Protein AF-A0A0C3GFC3-F1 (afdb_monomer)

Structure (mmCIF, N/CA/C/O backbone):
data_AF-A0A0C3GFC3-F1
#
_entry.id   AF-A0A0C3GFC3-F1
#
loop_
_atom_site.group_PDB
_atom_site.id
_atom_site.type_symbol
_atom_site.label_atom_id
_atom_site.label_alt_id
_atom_site.label_comp_id
_atom_site.label_asym_id
_atom_site.label_entity_id
_atom_site.label_seq_id
_atom_site.pdbx_PDB_ins_code
_atom_site.Cartn_x
_atom_site.Cartn_y
_atom_site.Cartn_z
_atom_site.occupancy
_atom_site.B_iso_or_equiv
_atom_site.auth_seq_id
_atom_site.auth_comp_id
_atom_site.auth_asym_id
_atom_site.auth_atom_id
_atom_site.pdbx_PDB_model_num
ATOM 1 N N . MET A 1 1 ? 10.041 -29.219 -52.590 1.00 48.38 1 MET A N 1
ATOM 2 C CA . MET A 1 1 ? 9.731 -29.576 -51.195 1.00 48.38 1 MET A CA 1
ATOM 3 C C . MET A 1 1 ? 10.928 -29.155 -50.352 1.00 48.38 1 MET A C 1
ATOM 5 O O . MET A 1 1 ? 11.891 -29.903 -50.301 1.00 48.38 1 MET A O 1
ATOM 9 N N . ASP A 1 2 ? 10.925 -27.938 -49.804 1.00 45.59 2 ASP A N 1
ATOM 10 C CA . ASP A 1 2 ? 11.972 -27.477 -48.879 1.00 45.59 2 ASP A CA 1
ATOM 11 C C . ASP A 1 2 ? 11.348 -27.366 -47.486 1.00 45.59 2 ASP A C 1
ATOM 13 O O . ASP A 1 2 ? 10.481 -26.528 -47.239 1.00 45.59 2 ASP A O 1
ATOM 17 N N . SER A 1 3 ? 11.707 -28.315 -46.624 1.00 58.50 3 SER A N 1
ATOM 18 C CA . SER A 1 3 ? 11.228 -28.428 -45.250 1.00 58.50 3 SER A CA 1
ATOM 19 C C . SER A 1 3 ? 12.207 -27.708 -44.330 1.00 58.50 3 SER A C 1
ATOM 21 O O . SER A 1 3 ? 13.070 -28.331 -43.715 1.00 58.50 3 SER A O 1
ATOM 23 N N . SER A 1 4 ? 12.078 -26.389 -44.233 1.00 58.53 4 SER A N 1
ATOM 24 C CA . SER A 1 4 ? 12.791 -25.596 -43.233 1.00 58.53 4 SER A CA 1
ATOM 25 C C . SER A 1 4 ? 12.087 -25.722 -41.874 1.00 58.53 4 SER A C 1
ATOM 27 O O . SER A 1 4 ? 11.036 -25.127 -41.638 1.00 58.53 4 SER A O 1
ATOM 29 N N . ALA A 1 5 ? 12.645 -26.544 -40.981 1.00 64.69 5 ALA A N 1
ATOM 30 C CA . ALA A 1 5 ? 12.177 -26.688 -39.604 1.00 64.69 5 ALA A CA 1
ATOM 31 C C . ALA A 1 5 ? 12.520 -25.431 -38.771 1.00 64.69 5 ALA A C 1
ATOM 33 O O . ALA A 1 5 ? 13.666 -24.977 -38.811 1.00 64.69 5 ALA A O 1
ATOM 34 N N . PRO A 1 6 ? 11.580 -24.864 -37.991 1.00 65.06 6 PRO A N 1
ATOM 35 C CA . PRO A 1 6 ? 11.876 -23.728 -37.127 1.00 65.06 6 PRO A CA 1
ATOM 36 C C . PRO A 1 6 ? 12.676 -24.178 -35.896 1.00 65.06 6 PRO A C 1
ATOM 38 O O . PRO A 1 6 ? 12.255 -25.049 -35.135 1.00 65.06 6 PRO A O 1
ATOM 41 N N . PHE A 1 7 ? 13.839 -23.560 -35.697 1.00 54.16 7 PHE A N 1
ATOM 42 C CA . PHE A 1 7 ? 14.660 -23.725 -34.499 1.00 54.16 7 PHE A CA 1
ATOM 43 C C . PHE A 1 7 ? 13.885 -23.265 -33.250 1.00 54.16 7 PHE A C 1
ATOM 45 O O . PHE A 1 7 ? 13.279 -22.190 -33.283 1.00 54.16 7 PHE A O 1
ATOM 52 N N . PRO A 1 8 ? 13.918 -24.012 -32.129 1.00 60.28 8 PRO A N 1
ATOM 53 C CA . PRO A 1 8 ? 13.339 -23.543 -30.880 1.00 60.28 8 PRO A CA 1
ATOM 54 C C . PRO A 1 8 ? 14.201 -22.400 -30.339 1.00 60.28 8 PRO A C 1
ATOM 56 O O . PRO A 1 8 ? 15.311 -22.607 -29.845 1.00 60.28 8 PRO A O 1
ATOM 59 N N . THR A 1 9 ? 13.700 -21.170 -30.435 1.00 59.88 9 THR A N 1
ATOM 60 C CA . THR A 1 9 ? 14.259 -20.035 -29.703 1.00 59.88 9 THR A CA 1
ATOM 61 C C . THR A 1 9 ? 14.046 -20.296 -28.218 1.00 59.88 9 THR A C 1
ATOM 63 O O . THR A 1 9 ? 12.952 -20.094 -27.691 1.00 59.88 9 THR A O 1
ATOM 66 N N . SER A 1 10 ? 15.088 -20.781 -27.544 1.00 58.75 10 SER A N 1
ATOM 67 C CA . SER A 1 10 ? 15.184 -20.780 -26.088 1.00 58.75 10 SER A CA 1
ATOM 68 C C . SER A 1 10 ? 15.207 -19.334 -25.600 1.00 58.75 10 SER A C 1
ATOM 70 O O . SER A 1 10 ? 16.267 -18.786 -25.298 1.00 58.75 10 SER A O 1
ATOM 72 N N . ASP A 1 11 ? 14.031 -18.712 -25.505 1.00 55.28 11 ASP A N 1
ATOM 73 C CA . ASP A 1 11 ? 13.816 -17.520 -24.690 1.00 55.28 11 ASP A CA 1
ATOM 74 C C . ASP A 1 11 ? 13.811 -17.969 -23.226 1.00 55.28 11 ASP A C 1
ATOM 76 O O . ASP A 1 11 ? 12.801 -18.042 -22.532 1.00 55.28 11 ASP A O 1
ATOM 80 N N . ASN A 1 12 ? 14.997 -18.371 -22.773 1.00 57.81 12 ASN A N 1
ATOM 81 C CA . ASN A 1 12 ? 15.291 -18.632 -21.380 1.00 57.81 12 ASN A CA 1
ATOM 82 C C . ASN A 1 12 ? 15.544 -17.281 -20.702 1.00 57.81 12 ASN A C 1
ATOM 84 O O . ASN A 1 12 ? 16.592 -17.044 -20.095 1.00 57.81 12 ASN A O 1
ATOM 88 N N . SER A 1 13 ? 14.588 -16.358 -20.827 1.00 60.62 13 SER A N 1
ATOM 89 C CA . SER A 1 13 ? 14.464 -15.282 -19.866 1.00 60.62 13 SER A CA 1
ATOM 90 C C . SER A 1 13 ? 14.052 -15.962 -18.573 1.00 60.62 13 SER A C 1
ATOM 92 O O . SER A 1 13 ? 12.879 -16.219 -18.333 1.00 60.62 13 SER A O 1
ATOM 94 N N . ALA A 1 14 ? 15.052 -16.341 -17.769 1.00 56.06 14 ALA A N 1
ATOM 95 C CA . ALA A 1 14 ? 14.851 -16.853 -16.429 1.00 56.06 14 ALA A CA 1
ATOM 96 C C . ALA A 1 14 ? 13.800 -15.954 -15.771 1.00 56.06 14 ALA A C 1
ATOM 98 O O . ALA A 1 14 ? 14.053 -14.773 -15.512 1.00 56.06 14 ALA A O 1
ATOM 99 N N . VAL A 1 15 ? 12.587 -16.486 -15.614 1.00 62.00 15 VAL A N 1
ATOM 100 C CA . VAL A 1 15 ? 11.425 -15.747 -15.126 1.00 62.00 15 VAL A CA 1
ATOM 101 C C . VAL A 1 15 ? 11.605 -15.639 -13.623 1.00 62.00 15 VAL A C 1
ATOM 103 O O . VAL A 1 15 ? 10.904 -16.259 -12.832 1.00 62.00 15 VAL A O 1
ATOM 106 N N . TRP A 1 16 ? 12.626 -14.897 -13.200 1.00 57.41 16 TRP A N 1
ATOM 107 C CA . TRP A 1 16 ? 12.743 -14.473 -11.822 1.00 57.41 16 TRP A CA 1
ATOM 108 C C . TRP A 1 16 ? 11.495 -13.634 -11.570 1.00 57.41 16 TRP A C 1
ATOM 110 O O . TRP A 1 16 ? 11.327 -12.613 -12.250 1.00 57.41 16 TRP A O 1
ATOM 120 N N . PRO A 1 17 ? 10.607 -14.049 -10.646 1.00 64.88 17 PRO A N 1
ATOM 121 C CA . PRO A 1 17 ? 9.363 -13.340 -10.403 1.00 64.88 17 PRO A CA 1
ATOM 122 C C . PRO A 1 17 ? 9.686 -11.869 -10.181 1.00 64.88 17 PRO A C 1
ATOM 124 O O . PRO A 1 17 ? 10.498 -11.536 -9.296 1.00 64.88 17 PRO A O 1
ATOM 127 N N . ARG A 1 18 ? 9.134 -11.006 -11.052 1.00 69.00 18 ARG A N 1
ATOM 128 C CA . ARG A 1 18 ? 9.440 -9.575 -11.030 1.00 69.00 18 ARG A CA 1
ATOM 129 C C . ARG A 1 18 ? 9.242 -9.098 -9.603 1.00 69.00 18 ARG A C 1
ATOM 131 O O . ARG A 1 18 ? 8.211 -9.338 -8.983 1.00 69.00 18 ARG A O 1
ATOM 138 N N . ARG A 1 19 ? 10.268 -8.456 -9.050 1.00 71.94 19 ARG A N 1
ATOM 139 C CA . ARG A 1 19 ? 10.162 -7.886 -7.712 1.00 71.94 19 ARG A CA 1
ATOM 140 C C . ARG A 1 19 ? 9.042 -6.851 -7.748 1.00 71.94 19 ARG A C 1
ATOM 142 O O . ARG A 1 19 ? 9.114 -5.923 -8.550 1.00 71.94 19 ARG A O 1
ATOM 149 N N . ALA A 1 20 ? 8.050 -6.997 -6.872 1.00 80.56 20 ALA A N 1
ATOM 150 C CA . ALA A 1 20 ? 7.010 -5.993 -6.736 1.00 80.56 20 ALA A CA 1
ATOM 151 C C . ALA A 1 20 ? 7.647 -4.621 -6.496 1.00 80.56 20 ALA A C 1
ATOM 153 O O . ALA A 1 20 ? 8.465 -4.461 -5.586 1.00 80.56 20 ALA A O 1
ATOM 154 N N . VAL A 1 21 ? 7.239 -3.625 -7.285 1.00 80.50 21 VAL A N 1
ATOM 155 C CA . VAL A 1 21 ? 7.617 -2.221 -7.052 1.00 80.50 21 VAL A CA 1
ATOM 156 C C . VAL A 1 21 ? 7.128 -1.780 -5.669 1.00 80.50 21 VAL A C 1
ATOM 158 O O . VAL A 1 21 ? 7.781 -0.997 -4.979 1.00 80.50 21 VAL A O 1
ATOM 161 N N . LYS A 1 22 ? 5.998 -2.349 -5.226 1.00 85.56 22 LYS A N 1
ATOM 162 C CA . LYS A 1 22 ? 5.346 -2.024 -3.963 1.00 85.56 22 LYS A CA 1
ATOM 163 C C . LYS A 1 22 ? 4.855 -3.284 -3.247 1.00 85.56 22 LYS A C 1
ATOM 165 O O . LYS A 1 22 ? 4.006 -4.022 -3.743 1.00 85.56 22 LYS A O 1
ATOM 170 N N . ALA A 1 23 ? 5.413 -3.535 -2.065 1.00 90.88 23 ALA A N 1
ATOM 171 C CA . ALA A 1 23 ? 4.969 -4.623 -1.199 1.00 90.88 23 ALA A CA 1
ATOM 172 C C . ALA A 1 23 ? 3.669 -4.249 -0.478 1.00 90.88 23 ALA A C 1
ATOM 174 O O . ALA A 1 23 ? 3.557 -3.110 -0.046 1.00 90.88 23 ALA A O 1
ATOM 175 N N . CYS A 1 24 ? 2.727 -5.175 -0.274 1.00 90.81 24 CYS A N 1
ATOM 176 C CA . CYS A 1 24 ? 1.499 -4.882 0.476 1.00 90.81 24 CYS A CA 1
ATOM 177 C C . CYS A 1 24 ? 1.784 -4.566 1.963 1.00 90.81 24 CYS A C 1
ATOM 179 O O . CYS A 1 24 ? 2.886 -4.795 2.477 1.00 90.81 24 CYS A O 1
ATOM 181 N N . ALA A 1 25 ? 0.796 -4.027 2.680 1.00 89.31 25 ALA A N 1
ATOM 182 C CA . ALA A 1 25 ? 0.914 -3.658 4.091 1.00 89.31 25 ALA A CA 1
ATOM 183 C C . ALA A 1 25 ? 1.272 -4.855 4.990 1.00 89.31 25 ALA A C 1
ATOM 185 O O . ALA A 1 25 ? 2.130 -4.713 5.862 1.00 89.31 25 ALA A O 1
ATOM 186 N N . SER A 1 26 ? 0.686 -6.035 4.747 1.00 90.00 26 SER A N 1
ATOM 187 C CA . SER A 1 26 ? 0.997 -7.256 5.507 1.00 90.00 26 SER A CA 1
ATOM 188 C C . SER A 1 26 ? 2.446 -7.695 5.292 1.00 90.00 26 SER A C 1
ATOM 190 O O . SER A 1 26 ? 3.213 -7.748 6.249 1.00 90.00 26 SER A O 1
ATOM 192 N N . CYS A 1 27 ? 2.876 -7.881 4.038 1.00 91.94 27 CYS A N 1
ATOM 193 C CA . CYS A 1 27 ? 4.250 -8.293 3.738 1.00 91.94 27 CYS A CA 1
ATOM 194 C C . CYS A 1 27 ? 5.297 -7.304 4.268 1.00 91.94 27 CYS A C 1
ATOM 196 O O . CYS A 1 27 ? 6.353 -7.719 4.740 1.00 91.94 27 CYS A O 1
ATOM 198 N N . ARG A 1 28 ? 5.007 -5.995 4.238 1.00 89.62 28 ARG A N 1
ATOM 199 C CA . ARG A 1 28 ? 5.883 -4.975 4.834 1.00 89.62 28 ARG A CA 1
ATOM 200 C C . ARG A 1 28 ? 6.018 -5.116 6.344 1.00 89.62 28 ARG A C 1
ATOM 202 O O . ARG A 1 28 ? 7.132 -4.989 6.850 1.00 89.62 28 ARG A O 1
ATOM 209 N N . ARG A 1 29 ? 4.909 -5.352 7.049 1.00 87.44 29 ARG A N 1
ATOM 210 C CA . ARG A 1 29 ? 4.908 -5.551 8.504 1.00 87.44 29 ARG A CA 1
ATOM 211 C C . ARG A 1 29 ? 5.697 -6.800 8.879 1.00 87.44 29 ARG A C 1
ATOM 213 O O . ARG A 1 29 ? 6.554 -6.738 9.753 1.00 87.44 29 ARG A O 1
ATOM 220 N N . ASP A 1 30 ? 5.448 -7.885 8.156 1.00 89.94 30 ASP A N 1
ATOM 221 C CA . ASP A 1 30 ? 6.085 -9.184 8.375 1.00 89.94 30 ASP A CA 1
ATOM 222 C C . ASP A 1 30 ? 7.531 -9.236 7.854 1.00 89.94 30 ASP A C 1
ATOM 224 O O . ASP A 1 30 ? 8.237 -10.214 8.075 1.00 89.94 30 ASP A O 1
ATOM 228 N N . LYS A 1 31 ? 7.981 -8.182 7.155 1.00 89.19 31 LYS A N 1
ATOM 229 C CA . 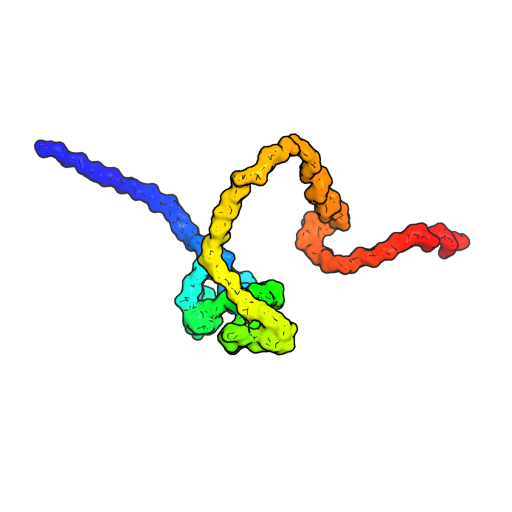LYS A 1 31 ? 9.299 -8.076 6.507 1.00 89.19 31 LYS A CA 1
ATOM 230 C C . LYS A 1 31 ? 9.596 -9.242 5.554 1.00 89.19 31 LYS A C 1
ATOM 232 O O . LYS A 1 31 ? 10.751 -9.629 5.385 1.00 89.19 31 LYS A O 1
ATOM 237 N N . ILE A 1 32 ? 8.561 -9.768 4.902 1.00 90.38 32 ILE A N 1
ATOM 238 C CA . ILE A 1 32 ? 8.666 -10.831 3.897 1.00 90.38 32 ILE A CA 1
ATOM 239 C C . ILE A 1 32 ? 8.604 -10.257 2.480 1.00 90.38 32 ILE A C 1
ATOM 241 O O . ILE A 1 32 ? 8.146 -9.132 2.250 1.00 90.38 32 ILE A O 1
ATOM 245 N N . ARG A 1 33 ? 9.053 -11.049 1.503 1.00 89.56 33 ARG A N 1
ATOM 246 C CA . ARG A 1 33 ? 8.945 -10.691 0.086 1.00 89.56 33 ARG A CA 1
ATOM 247 C C . ARG A 1 33 ? 7.471 -10.628 -0.332 1.00 89.56 33 ARG A C 1
ATOM 249 O O . ARG A 1 33 ? 6.667 -11.450 0.090 1.00 89.56 33 ARG A O 1
ATOM 256 N N . CYS A 1 34 ? 7.139 -9.639 -1.159 1.00 92.12 34 CYS A N 1
ATOM 257 C CA . CYS A 1 34 ? 5.828 -9.497 -1.782 1.00 92.12 34 CYS A CA 1
ATOM 258 C C . CYS A 1 34 ? 5.972 -9.657 -3.295 1.00 92.12 34 CYS A C 1
ATOM 260 O O . CYS A 1 34 ? 6.857 -9.034 -3.887 1.00 92.12 34 CYS A O 1
ATOM 262 N N . ASP A 1 35 ? 5.082 -10.440 -3.896 1.00 90.56 35 ASP A N 1
ATOM 263 C CA . ASP A 1 35 ? 5.095 -10.730 -5.337 1.00 90.56 35 ASP A CA 1
ATOM 264 C C . ASP A 1 35 ? 4.382 -9.655 -6.160 1.00 90.56 35 ASP A C 1
ATOM 266 O O . ASP A 1 35 ? 4.687 -9.457 -7.326 1.00 90.56 35 ASP A O 1
ATOM 270 N N . GLY A 1 36 ? 3.525 -8.858 -5.515 1.00 87.56 36 GLY A N 1
ATOM 271 C CA . GLY A 1 36 ? 2.871 -7.703 -6.136 1.00 87.56 36 GLY A CA 1
ATOM 272 C C . GLY A 1 36 ? 1.443 -7.988 -6.581 1.00 87.56 36 GLY A C 1
ATOM 273 O O . GLY A 1 36 ? 0.662 -7.045 -6.656 1.00 87.56 36 GLY A O 1
ATOM 274 N N . ASP A 1 37 ? 1.079 -9.262 -6.728 1.00 89.25 37 ASP A N 1
ATOM 275 C CA . ASP A 1 37 ? -0.298 -9.680 -6.984 1.00 89.25 37 ASP A CA 1
ATOM 276 C C . ASP A 1 37 ? -1.241 -9.279 -5.838 1.00 89.25 37 ASP A C 1
ATOM 278 O O . ASP A 1 37 ? -0.820 -8.968 -4.712 1.00 89.25 37 ASP A O 1
ATOM 282 N N . ARG A 1 38 ? -2.540 -9.237 -6.133 1.00 88.56 38 ARG A N 1
ATOM 283 C CA . ARG A 1 38 ? -3.601 -8.869 -5.188 1.00 88.56 38 ARG A CA 1
ATOM 284 C C . ARG A 1 38 ? -4.700 -9.938 -5.258 1.00 88.56 38 ARG A C 1
ATOM 286 O O . ARG A 1 38 ? -5.501 -9.890 -6.185 1.00 88.56 38 ARG A O 1
ATOM 293 N N . PRO A 1 39 ? -4.744 -10.897 -4.313 1.00 92.62 39 PRO A N 1
ATOM 294 C CA . PRO A 1 39 ? -3.844 -11.072 -3.167 1.00 92.62 39 PRO A CA 1
ATOM 295 C C . PRO A 1 39 ? -2.453 -11.599 -3.574 1.00 92.62 39 PRO A C 1
ATOM 297 O O . PRO A 1 39 ? -2.328 -12.416 -4.480 1.00 92.62 39 PRO A O 1
ATOM 300 N N . CYS A 1 40 ? -1.391 -11.154 -2.893 1.00 92.44 40 CYS A N 1
ATOM 301 C CA . CYS A 1 40 ? -0.040 -11.680 -3.129 1.00 92.44 40 CYS A CA 1
ATOM 302 C C . CYS A 1 40 ? 0.116 -13.076 -2.515 1.00 92.44 40 CYS A C 1
ATOM 304 O O . CYS A 1 40 ? -0.593 -13.406 -1.564 1.00 92.44 40 CYS A O 1
ATOM 306 N N . SER A 1 41 ? 1.092 -13.873 -2.971 1.00 92.31 41 SER A N 1
ATOM 307 C CA . SER A 1 41 ? 1.254 -15.261 -2.499 1.00 92.31 41 SER A CA 1
ATOM 308 C C . SER A 1 41 ? 1.397 -15.371 -0.973 1.00 92.31 41 SER A C 1
ATOM 310 O O . SER A 1 41 ? 0.832 -16.269 -0.347 1.00 92.31 41 SER A O 1
ATOM 312 N N . GLY A 1 42 ? 2.094 -14.413 -0.348 1.00 91.69 42 GLY A N 1
ATOM 313 C CA . GLY A 1 42 ? 2.228 -14.328 1.105 1.00 91.69 42 GLY A CA 1
ATOM 314 C C . GLY A 1 42 ? 0.905 -14.036 1.819 1.00 91.69 42 GLY A C 1
ATOM 315 O O . GLY A 1 42 ? 0.666 -14.569 2.900 1.00 91.69 42 GLY A O 1
ATOM 316 N N . CYS A 1 43 ? 0.030 -13.230 1.214 1.00 93.38 43 CYS A N 1
ATOM 317 C CA . CYS A 1 43 ? -1.308 -12.966 1.735 1.00 93.38 43 CYS A CA 1
ATOM 318 C C . CYS A 1 43 ? -2.244 -14.161 1.533 1.00 93.38 43 CYS A C 1
ATOM 320 O O . CYS A 1 43 ? -2.941 -14.527 2.476 1.00 93.38 43 CYS A O 1
ATOM 322 N N . THR A 1 44 ? -2.197 -14.817 0.372 1.00 94.38 44 THR A N 1
ATOM 323 C CA . THR A 1 44 ? -2.987 -16.023 0.082 1.00 94.38 44 THR A CA 1
ATOM 324 C C . THR A 1 44 ? -2.685 -17.140 1.079 1.00 94.38 44 THR A C 1
ATOM 326 O O . THR A 1 44 ? -3.603 -17.722 1.645 1.00 94.38 44 THR A O 1
ATOM 329 N N . LYS A 1 45 ? -1.403 -17.377 1.395 1.00 93.00 45 LYS A N 1
ATOM 330 C CA . LYS A 1 45 ? -0.988 -18.367 2.410 1.00 93.00 45 LYS A CA 1
ATOM 331 C C . LYS A 1 45 ? -1.502 -18.060 3.818 1.00 93.00 45 LYS A C 1
ATOM 333 O O . LYS A 1 45 ? -1.648 -18.970 4.623 1.00 93.00 45 LYS A O 1
ATOM 338 N N . LYS A 1 46 ? -1.756 -16.785 4.122 1.00 90.31 46 LYS A N 1
ATOM 339 C CA . LYS A 1 46 ? -2.316 -16.338 5.405 1.00 90.31 46 LYS A CA 1
ATOM 340 C C . LYS A 1 46 ? -3.847 -16.312 5.417 1.00 90.31 46 LYS A C 1
ATOM 342 O O . LYS A 1 46 ? -4.420 -15.993 6.451 1.00 90.31 46 LYS A O 1
ATOM 347 N N . GLY A 1 47 ? -4.497 -16.602 4.289 1.00 91.75 47 GLY A N 1
ATOM 348 C CA . GLY A 1 47 ? -5.948 -16.489 4.145 1.00 91.75 47 GLY A CA 1
ATOM 349 C C . GLY A 1 47 ? -6.453 -15.047 4.031 1.00 91.75 47 GLY A C 1
ATOM 350 O O . GLY A 1 47 ? -7.626 -14.797 4.282 1.00 91.75 47 GLY A O 1
ATOM 351 N N . PHE A 1 48 ? -5.595 -14.083 3.673 1.00 89.94 48 PHE A N 1
ATOM 352 C CA . PHE A 1 48 ? -6.042 -12.712 3.416 1.00 89.94 48 PHE A CA 1
ATOM 353 C C . PHE A 1 48 ? -6.705 -12.601 2.042 1.00 89.94 48 PHE A C 1
ATOM 355 O O . PHE A 1 48 ? -6.162 -13.071 1.039 1.00 89.94 48 PHE A O 1
ATOM 362 N N . THR A 1 49 ? -7.832 -11.895 1.987 1.00 91.00 49 THR A N 1
ATOM 363 C CA . THR A 1 49 ? -8.527 -11.581 0.732 1.00 91.00 49 THR A CA 1
ATOM 364 C C . THR A 1 49 ? -7.828 -10.455 -0.039 1.00 91.00 49 THR A C 1
ATOM 366 O O . THR A 1 49 ? -6.945 -9.762 0.485 1.00 91.00 49 THR A O 1
ATOM 369 N N . ALA A 1 50 ? -8.227 -10.244 -1.299 1.00 88.00 50 ALA A N 1
ATOM 370 C CA . ALA A 1 50 ? -7.733 -9.135 -2.121 1.00 88.00 50 ALA A CA 1
ATOM 371 C C . ALA A 1 50 ? -7.924 -7.770 -1.428 1.00 88.00 50 ALA A C 1
ATOM 373 O O . ALA A 1 50 ? -7.021 -6.936 -1.452 1.00 88.00 50 ALA A O 1
ATOM 374 N N . GLU A 1 51 ? -9.046 -7.591 -0.728 1.00 85.44 51 GLU A N 1
ATOM 375 C CA . GLU A 1 51 ? -9.396 -6.368 0.006 1.00 85.44 51 GLU A CA 1
ATOM 376 C C . GLU A 1 51 ? -8.489 -6.110 1.215 1.00 85.44 51 GLU A C 1
ATOM 378 O O . GLU A 1 51 ? -8.225 -4.970 1.588 1.00 85.44 51 GLU A O 1
ATOM 383 N N . GLN A 1 52 ? -7.956 -7.171 1.820 1.00 86.69 52 GLN A N 1
ATOM 384 C CA . GLN A 1 52 ? -7.038 -7.071 2.955 1.00 86.69 52 GLN A CA 1
ATOM 385 C C . GLN A 1 52 ? -5.573 -6.951 2.516 1.00 86.69 52 GLN A C 1
ATOM 387 O O . GLN A 1 52 ? -4.718 -6.523 3.305 1.00 86.69 52 GLN A O 1
ATOM 392 N N . CYS A 1 53 ? -5.270 -7.325 1.269 1.00 90.62 53 CYS A N 1
ATOM 393 C CA . CYS A 1 53 ? -3.952 -7.244 0.647 1.00 90.62 53 CYS A CA 1
ATOM 394 C C . CYS A 1 53 ? -3.688 -5.844 0.069 1.00 90.62 53 CYS A C 1
ATOM 396 O O . CYS A 1 53 ? -3.316 -5.685 -1.085 1.00 90.62 53 CYS A O 1
ATOM 398 N N . ILE A 1 54 ? -3.858 -4.797 0.868 1.00 88.94 54 ILE A N 1
ATOM 399 C CA . ILE A 1 54 ? -3.726 -3.415 0.392 1.00 88.94 54 ILE A CA 1
ATOM 400 C C . ILE A 1 54 ? -2.334 -2.848 0.613 1.00 88.94 54 ILE A C 1
ATOM 402 O O . ILE A 1 54 ? -1.596 -3.228 1.521 1.00 88.94 54 ILE A O 1
ATOM 406 N N . ASP A 1 55 ? -1.972 -1.889 -0.225 1.00 88.00 55 ASP A N 1
ATOM 407 C CA . ASP A 1 55 ? -0.699 -1.194 -0.147 1.00 88.00 55 ASP A CA 1
ATOM 408 C C . ASP A 1 55 ? -0.655 -0.119 0.944 1.00 88.00 55 ASP A C 1
ATOM 410 O O . ASP A 1 55 ? 0.371 0.076 1.597 1.00 88.00 55 ASP A O 1
ATOM 414 N N . GLY A 1 56 ? -1.767 0.565 1.173 1.00 88.69 56 GLY A N 1
ATOM 415 C CA . GLY A 1 56 ? -1.830 1.695 2.087 1.00 88.69 56 GLY A CA 1
ATOM 416 C C . GLY A 1 56 ? -1.219 2.990 1.539 1.00 88.69 56 GLY A C 1
ATOM 417 O O . GLY A 1 56 ? -0.391 3.007 0.614 1.00 88.69 56 GLY A O 1
ATOM 418 N N . CYS A 1 57 ? -1.650 4.099 2.138 1.00 90.25 57 CYS A N 1
ATOM 419 C CA . CYS A 1 57 ? -1.230 5.454 1.788 1.00 90.25 57 CYS A CA 1
ATOM 420 C C . CYS A 1 57 ? 0.260 5.702 2.081 1.00 90.25 57 CYS A C 1
ATOM 422 O O . CYS A 1 57 ? 0.935 4.902 2.737 1.00 90.25 57 CYS A O 1
ATOM 424 N N . GLU A 1 58 ? 0.802 6.804 1.567 1.00 89.12 58 GLU A N 1
ATOM 425 C CA . GLU A 1 58 ? 2.209 7.187 1.750 1.00 89.12 58 GLU A CA 1
ATOM 426 C C . GLU A 1 58 ? 2.614 7.270 3.234 1.00 89.12 58 GLU A C 1
ATOM 428 O O . GLU A 1 58 ? 3.610 6.671 3.655 1.00 89.12 58 GLU A O 1
ATOM 433 N N . HIS A 1 59 ? 1.775 7.896 4.057 1.00 90.12 59 HIS A N 1
ATOM 434 C CA . HIS A 1 59 ? 2.036 8.077 5.483 1.00 90.12 59 HIS A CA 1
ATOM 435 C C . HIS A 1 59 ? 2.022 6.762 6.276 1.00 90.12 59 HIS A C 1
ATOM 437 O O . HIS A 1 59 ? 2.907 6.518 7.104 1.00 90.12 59 HIS A O 1
ATOM 443 N N . CYS A 1 60 ? 1.068 5.863 6.009 1.00 89.50 60 CYS A N 1
ATOM 444 C CA . CYS A 1 60 ? 1.045 4.544 6.648 1.00 89.50 60 CYS A CA 1
ATOM 445 C C . CYS A 1 60 ? 2.233 3.683 6.213 1.00 89.50 60 CYS A C 1
ATOM 447 O O . CYS A 1 60 ? 2.822 2.985 7.042 1.00 89.50 60 CYS A O 1
ATOM 449 N N . ARG A 1 61 ? 2.657 3.792 4.947 1.00 87.88 61 ARG A N 1
ATOM 450 C CA . ARG A 1 61 ? 3.856 3.109 4.443 1.00 87.88 61 ARG A CA 1
ATOM 451 C C . ARG A 1 61 ? 5.124 3.577 5.142 1.00 87.88 61 ARG A C 1
ATOM 453 O O . ARG A 1 61 ? 5.908 2.736 5.584 1.00 87.88 61 ARG A O 1
ATOM 460 N N . ARG A 1 62 ? 5.317 4.892 5.275 1.00 86.81 62 ARG A N 1
ATOM 461 C CA . ARG A 1 62 ? 6.479 5.472 5.971 1.00 86.81 62 ARG A CA 1
ATOM 462 C C . ARG A 1 62 ? 6.536 5.053 7.433 1.00 86.81 62 ARG A C 1
ATOM 464 O O . ARG A 1 62 ? 7.596 4.676 7.922 1.00 86.81 62 ARG A O 1
ATOM 471 N N . ALA A 1 63 ? 5.387 5.039 8.097 1.00 87.38 63 ALA A N 1
ATOM 472 C CA . ALA A 1 63 ? 5.278 4.611 9.485 1.00 87.38 63 ALA A CA 1
ATOM 473 C C . ALA A 1 63 ? 5.287 3.086 9.683 1.00 87.38 63 ALA A C 1
ATOM 475 O O . ALA A 1 63 ? 5.353 2.632 10.820 1.00 87.38 63 ALA A O 1
ATOM 476 N N . ARG A 1 64 ? 5.226 2.293 8.601 1.00 85.06 64 ARG A N 1
ATOM 477 C CA . ARG A 1 64 ? 5.178 0.819 8.629 1.00 85.06 64 ARG A CA 1
ATOM 478 C C . ARG A 1 64 ? 4.000 0.255 9.438 1.00 85.06 64 ARG A C 1
ATOM 480 O O . ARG A 1 64 ? 4.121 -0.795 10.063 1.00 85.06 64 ARG A O 1
ATOM 487 N N . VAL A 1 65 ? 2.856 0.935 9.394 1.00 84.88 65 VAL A N 1
ATOM 488 C CA . VAL A 1 65 ? 1.601 0.503 10.040 1.00 84.88 65 VAL A CA 1
ATOM 489 C C . VAL A 1 65 ? 0.564 0.081 8.996 1.00 84.88 65 VAL A C 1
ATOM 491 O O . VAL A 1 65 ? 0.748 0.342 7.802 1.00 84.88 65 VAL A O 1
ATOM 494 N N . ARG A 1 66 ? -0.534 -0.575 9.415 1.00 83.50 66 ARG A N 1
ATOM 495 C CA . ARG A 1 66 ? -1.632 -0.860 8.474 1.00 83.50 66 ARG A CA 1
ATOM 496 C C . ARG A 1 66 ? -2.330 0.436 8.086 1.00 83.50 66 ARG A C 1
ATOM 498 O O . ARG A 1 66 ? -2.449 1.362 8.880 1.00 83.50 66 ARG A O 1
ATOM 505 N N . CYS A 1 67 ? -2.780 0.474 6.846 1.00 88.56 67 CYS A N 1
ATOM 506 C CA . CYS A 1 67 ? -3.767 1.437 6.399 1.00 88.56 67 CYS A CA 1
ATOM 507 C C . CYS A 1 67 ? -5.112 0.716 6.477 1.00 88.56 67 CYS A C 1
ATOM 509 O O . CYS A 1 67 ? -5.216 -0.366 5.911 1.00 88.56 67 CYS A O 1
ATOM 511 N N . GLU A 1 68 ? -6.076 1.259 7.210 1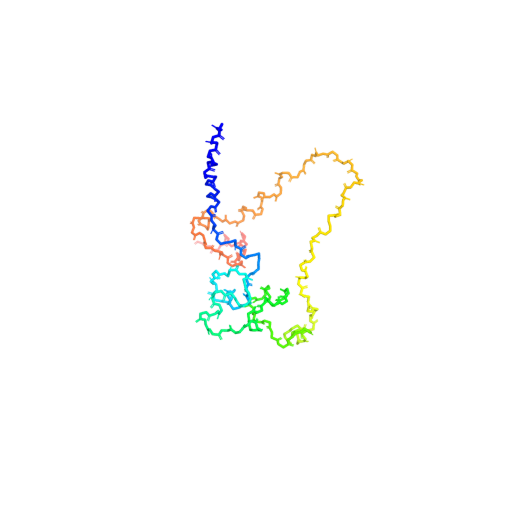.00 85.12 68 GLU A N 1
ATOM 512 C CA . GLU A 1 68 ? -7.402 0.665 7.444 1.00 85.12 68 GLU A CA 1
ATOM 513 C C . GLU A 1 68 ? -8.482 1.738 7.215 1.00 85.12 68 GLU A C 1
ATOM 515 O O . GLU A 1 68 ? -8.162 2.931 7.175 1.00 85.12 68 GLU A O 1
ATOM 520 N N . ASP A 1 69 ? -9.730 1.305 7.022 1.00 79.81 69 ASP A N 1
ATOM 521 C CA . ASP A 1 69 ? -10.926 2.160 6.896 1.00 79.81 69 ASP A CA 1
ATOM 522 C C . ASP A 1 69 ? -11.007 3.049 5.644 1.00 79.81 69 ASP A C 1
ATOM 524 O O . ASP A 1 69 ? -11.577 4.138 5.659 1.00 79.81 69 ASP A O 1
ATOM 528 N N . GLY A 1 70 ? -10.467 2.571 4.521 1.00 79.06 70 GLY A N 1
ATOM 529 C CA . GLY A 1 70 ? -10.601 3.255 3.233 1.00 79.06 70 GLY A CA 1
ATOM 530 C C . GLY A 1 70 ? -9.778 4.544 3.143 1.00 79.06 70 GLY A C 1
ATOM 531 O O . GLY A 1 70 ? -8.745 4.690 3.798 1.00 79.06 70 GLY A O 1
ATOM 532 N N . LYS A 1 71 ? -10.182 5.459 2.256 1.00 79.69 71 LYS A N 1
ATOM 533 C CA . LYS A 1 71 ? -9.526 6.761 2.066 1.00 79.69 71 LYS A CA 1
ATOM 534 C C . LYS A 1 71 ? -10.505 7.887 2.419 1.00 79.69 71 LYS A C 1
ATOM 536 O O . LYS A 1 71 ? -11.583 7.912 1.830 1.00 79.69 71 LYS A O 1
ATOM 541 N N . PRO A 1 72 ? -10.131 8.837 3.294 1.00 87.12 72 PRO A N 1
ATOM 542 C CA . PRO A 1 72 ? -8.892 8.877 4.074 1.00 87.12 72 PRO A CA 1
ATOM 543 C C . PRO A 1 72 ? -8.862 7.792 5.162 1.00 87.12 72 PRO A C 1
ATOM 545 O O . PRO A 1 72 ? -9.857 7.573 5.843 1.00 87.12 72 PRO A O 1
ATOM 548 N N . CYS A 1 73 ? -7.712 7.137 5.352 1.00 90.19 73 CYS A N 1
ATOM 549 C CA . CYS A 1 73 ? -7.590 6.074 6.352 1.00 90.19 73 CYS A CA 1
ATOM 550 C C . CYS A 1 73 ? -7.707 6.619 7.778 1.00 90.19 73 CYS A C 1
ATOM 552 O O . CYS A 1 73 ? -7.363 7.781 8.031 1.00 90.19 73 CYS A O 1
ATOM 554 N N . LEU A 1 74 ? -8.131 5.770 8.721 1.00 90.56 74 LEU A N 1
ATOM 555 C CA . LEU A 1 74 ? -8.431 6.176 10.102 1.00 90.56 74 LEU A CA 1
ATOM 556 C C . LEU A 1 74 ? -7.280 6.948 10.753 1.00 90.56 74 LEU A C 1
ATOM 558 O O . LEU A 1 74 ? -7.484 8.006 11.343 1.00 90.56 74 LEU A O 1
ATOM 562 N N . ARG A 1 75 ? -6.049 6.486 10.534 1.00 90.12 75 ARG A N 1
ATOM 563 C CA . ARG A 1 75 ? -4.847 7.137 11.055 1.00 90.12 75 ARG A CA 1
ATOM 564 C C . ARG A 1 75 ? -4.565 8.498 10.427 1.00 90.12 75 ARG A C 1
ATOM 566 O O . ARG A 1 75 ? -4.159 9.414 11.131 1.00 90.12 75 ARG A O 1
ATOM 573 N N . CYS A 1 76 ? -4.742 8.645 9.114 1.00 91.94 76 CYS A N 1
ATOM 574 C CA . CYS A 1 76 ? -4.580 9.950 8.472 1.00 91.94 76 CYS A CA 1
ATOM 575 C C . CYS A 1 76 ? -5.638 10.932 8.979 1.00 91.94 76 CYS A C 1
ATOM 577 O O . CYS A 1 76 ? -5.302 12.077 9.259 1.00 91.94 76 CYS A O 1
ATOM 579 N N . ARG A 1 77 ? -6.878 10.469 9.178 1.00 92.06 77 ARG A N 1
ATOM 580 C CA . ARG A 1 77 ? -7.954 11.277 9.762 1.00 92.06 77 ARG A CA 1
ATOM 581 C C . ARG A 1 77 ? -7.623 11.727 11.188 1.00 92.06 77 ARG A C 1
ATOM 583 O O . ARG A 1 77 ? -7.763 12.904 11.497 1.00 92.06 77 ARG A O 1
ATOM 590 N N . GLU A 1 78 ? -7.146 10.815 12.029 1.00 92.94 78 GLU A N 1
ATOM 591 C CA . GLU A 1 78 ? -6.786 11.095 13.425 1.00 92.94 78 GLU A CA 1
ATOM 592 C C . GLU A 1 78 ? -5.590 12.049 13.541 1.00 92.94 78 GLU A C 1
ATOM 594 O O . GLU A 1 78 ? -5.625 13.024 14.288 1.00 92.94 78 GLU A O 1
ATOM 599 N N . MET A 1 79 ? -4.560 11.828 12.724 1.00 91.88 79 MET A N 1
ATOM 600 C CA . MET A 1 79 ? -3.362 12.671 12.680 1.00 91.88 79 MET A CA 1
ATOM 601 C C . MET A 1 79 ? -3.569 13.981 11.906 1.00 91.88 79 MET A C 1
ATOM 603 O O . MET A 1 79 ? -2.629 14.768 11.800 1.00 91.88 79 MET A O 1
ATOM 607 N N . LYS A 1 80 ? -4.764 14.203 11.337 1.00 89.75 80 LYS A N 1
ATOM 608 C CA . LYS A 1 80 ? -5.084 15.332 10.447 1.00 89.75 80 LYS A CA 1
ATOM 609 C C . LYS A 1 80 ? -4.075 15.478 9.297 1.00 89.75 80 LYS A C 1
ATOM 611 O O . LYS A 1 80 ? -3.669 16.580 8.942 1.00 89.75 80 LYS A O 1
ATOM 616 N N . LEU A 1 81 ? -3.653 14.346 8.734 1.00 89.00 81 LEU A N 1
ATOM 617 C CA . LEU A 1 81 ? -2.744 14.269 7.592 1.00 89.00 81 LEU A CA 1
ATOM 618 C C . LEU A 1 81 ? -3.517 14.022 6.298 1.00 89.00 81 LEU A C 1
ATOM 620 O O . LEU A 1 81 ? -4.528 13.317 6.281 1.00 89.00 81 LEU A O 1
ATOM 624 N N . GLU A 1 82 ? -2.981 14.522 5.191 1.00 89.88 82 GLU A N 1
ATOM 625 C CA . GLU A 1 82 ? -3.530 14.274 3.863 1.00 89.88 82 GLU A CA 1
ATOM 626 C C . GLU A 1 82 ? -3.288 12.813 3.447 1.00 89.88 82 GLU A C 1
ATOM 628 O O . GLU A 1 82 ? -2.157 12.339 3.340 1.00 89.88 82 GLU A O 1
AT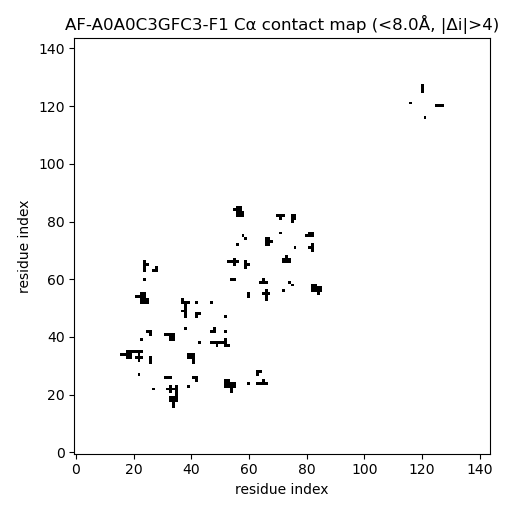OM 633 N N . CYS A 1 83 ? -4.358 12.042 3.243 1.00 88.69 83 CYS A N 1
ATOM 634 C CA . CYS A 1 83 ? -4.238 10.624 2.908 1.00 88.69 83 CYS A CA 1
ATOM 635 C C . CYS A 1 83 ? -3.918 10.432 1.419 1.00 88.69 83 CYS A C 1
ATOM 637 O O . CYS A 1 83 ? -4.788 10.085 0.621 1.00 88.69 83 CYS A O 1
ATOM 639 N N . VAL A 1 84 ? -2.655 10.632 1.044 1.00 88.00 84 VAL A N 1
ATOM 640 C CA . VAL A 1 84 ? -2.213 10.466 -0.344 1.00 88.00 84 VAL A CA 1
ATOM 641 C C . VAL A 1 84 ? -1.934 8.988 -0.631 1.00 88.00 84 VAL A C 1
ATOM 643 O O . VAL A 1 84 ? -1.023 8.366 -0.064 1.00 88.00 84 VAL A O 1
ATOM 646 N N . GLU A 1 85 ? -2.721 8.392 -1.526 1.00 78.75 85 GLU A N 1
ATOM 647 C CA . GLU A 1 85 ? -2.276 7.195 -2.232 1.00 78.75 85 GLU A CA 1
ATOM 648 C C . GLU A 1 85 ? -1.320 7.644 -3.328 1.00 78.75 85 GLU A C 1
ATOM 650 O O . GLU A 1 85 ? -1.632 8.549 -4.090 1.00 78.75 85 GLU A O 1
ATOM 655 N N . GLU A 1 86 ? -0.130 7.048 -3.380 1.00 68.00 86 GLU A N 1
ATOM 656 C CA . GLU A 1 86 ? 0.814 7.324 -4.462 1.00 68.00 86 GLU A CA 1
ATOM 657 C C . GLU A 1 86 ? 0.219 6.705 -5.716 1.00 68.00 86 GLU A C 1
ATOM 659 O O . GLU A 1 86 ? 0.382 5.507 -5.963 1.00 68.00 86 GLU A O 1
ATOM 664 N N . SER A 1 87 ? -0.583 7.513 -6.408 1.00 55.56 87 SER A N 1
ATOM 665 C CA . SER A 1 87 ? -1.134 7.211 -7.710 1.00 55.56 87 SER A CA 1
ATOM 666 C C . SER A 1 87 ? 0.020 6.749 -8.576 1.00 55.56 87 SER A C 1
ATOM 668 O O . SER A 1 87 ? 1.010 7.462 -8.738 1.00 55.56 87 SER A O 1
ATOM 670 N N . ALA A 1 88 ? -0.108 5.545 -9.122 1.00 49.66 88 ALA A N 1
ATOM 671 C CA . ALA A 1 88 ? 0.787 4.993 -10.126 1.00 49.66 88 ALA A CA 1
ATOM 672 C C . ALA A 1 88 ? 0.625 5.732 -11.469 1.00 49.66 88 ALA A C 1
ATOM 674 O O . ALA A 1 88 ? 0.506 5.112 -12.521 1.00 49.66 88 ALA A O 1
ATOM 675 N N . GLY A 1 89 ? 0.584 7.065 -11.440 1.00 49.22 89 GLY A N 1
ATOM 676 C CA . GLY A 1 89 ? 0.833 7.855 -12.626 1.00 49.22 89 GLY A CA 1
ATOM 677 C C . GLY A 1 89 ? 2.313 7.690 -12.964 1.00 49.22 89 GLY A C 1
ATOM 678 O O . GLY A 1 89 ? 3.147 7.850 -12.066 1.00 49.22 89 GLY A O 1
ATOM 679 N N . PRO A 1 90 ? 2.681 7.350 -14.211 1.00 45.81 90 PRO A N 1
ATOM 680 C CA . PRO A 1 90 ? 4.065 7.515 -14.626 1.00 45.81 90 PRO A CA 1
ATOM 681 C C . PRO A 1 90 ? 4.474 8.955 -14.286 1.00 45.81 90 PRO A C 1
ATOM 683 O O . PRO A 1 90 ? 3.654 9.858 -14.481 1.00 45.81 90 PRO A O 1
ATOM 686 N N . PRO A 1 91 ? 5.691 9.207 -13.761 1.00 48.56 91 PRO A N 1
ATOM 687 C CA . PRO A 1 91 ? 6.187 10.569 -13.702 1.00 48.56 91 PRO A CA 1
ATOM 688 C C . PRO A 1 91 ? 6.131 11.072 -15.138 1.00 48.56 91 PRO A C 1
ATOM 690 O O . PRO A 1 91 ? 6.873 10.589 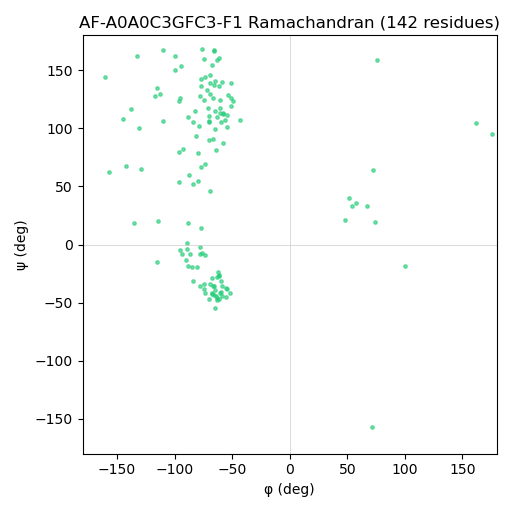-15.997 1.00 48.56 91 PRO A O 1
ATOM 693 N N . MET A 1 92 ? 5.175 11.954 -15.426 1.00 48.47 92 MET A N 1
ATOM 694 C CA . MET A 1 92 ? 5.112 12.642 -16.698 1.00 48.47 92 MET A CA 1
ATOM 695 C C . MET A 1 92 ? 6.486 13.287 -16.816 1.00 48.47 92 MET A C 1
ATOM 697 O O . MET A 1 92 ? 6.861 14.093 -15.963 1.00 48.47 92 MET A O 1
ATOM 701 N N . ARG A 1 93 ? 7.292 12.790 -17.760 1.00 54.75 93 ARG A N 1
ATOM 702 C CA . ARG A 1 93 ? 8.622 13.314 -18.043 1.00 54.75 93 ARG A CA 1
ATOM 703 C C . ARG A 1 93 ? 8.427 14.800 -18.301 1.00 54.75 93 ARG A C 1
ATOM 705 O O . ARG A 1 93 ? 7.955 15.178 -19.366 1.00 54.75 93 ARG A O 1
ATOM 712 N N . GLN A 1 94 ? 8.725 15.626 -17.308 1.00 54.44 94 GLN A N 1
ATOM 713 C CA . GLN A 1 94 ? 8.911 17.041 -17.542 1.00 54.44 94 GLN A CA 1
ATOM 714 C C . GLN A 1 94 ? 10.213 17.131 -18.317 1.00 54.44 94 GLN A C 1
ATOM 716 O O . GLN A 1 94 ? 11.285 16.848 -17.784 1.00 54.44 94 GLN A O 1
ATOM 721 N N . ASP A 1 95 ? 10.068 17.388 -19.610 1.00 42.50 95 ASP A N 1
ATOM 722 C CA . ASP A 1 95 ? 11.152 17.653 -20.534 1.00 42.50 95 ASP A CA 1
ATOM 723 C C . ASP A 1 95 ? 11.948 18.864 -20.015 1.00 42.50 95 ASP A C 1
ATOM 725 O O . ASP A 1 95 ? 11.401 19.969 -19.957 1.00 42.50 95 ASP A O 1
ATOM 729 N N . PRO A 1 96 ? 13.209 18.708 -19.571 1.00 52.34 96 PRO A N 1
ATOM 730 C CA . PRO A 1 96 ? 14.019 19.833 -19.141 1.00 52.34 96 PRO A CA 1
ATOM 731 C C . PRO A 1 96 ? 14.734 20.420 -20.362 1.00 52.34 96 PRO A C 1
ATOM 733 O O . PRO A 1 96 ? 15.962 20.464 -20.419 1.00 52.34 96 PRO A O 1
ATOM 736 N N . SER A 1 97 ? 13.977 20.880 -21.354 1.00 54.81 97 SER A N 1
ATOM 737 C CA . SER A 1 97 ? 14.523 21.666 -22.459 1.00 54.81 97 SER A CA 1
ATOM 738 C C . SER A 1 97 ? 14.324 23.147 -22.171 1.00 54.81 97 SER A C 1
ATOM 740 O O . SER A 1 97 ? 13.387 23.758 -22.667 1.00 54.81 97 SER A O 1
ATOM 742 N N . THR A 1 98 ? 15.192 23.711 -21.324 1.00 55.66 98 THR A N 1
ATOM 743 C CA . THR A 1 98 ? 15.765 25.072 -21.439 1.00 55.66 98 THR A CA 1
ATOM 744 C C . THR A 1 98 ? 16.630 25.349 -20.209 1.00 55.66 98 THR A C 1
ATOM 746 O O . THR A 1 98 ? 16.141 25.731 -19.151 1.00 55.66 98 THR A O 1
ATOM 749 N N . THR A 1 99 ? 17.934 25.103 -20.344 1.00 51.59 99 THR A N 1
ATOM 750 C CA . THR A 1 99 ? 19.046 26.035 -20.056 1.00 51.59 99 THR A CA 1
ATOM 751 C C . THR A 1 99 ? 20.316 25.197 -19.913 1.00 51.59 99 THR A C 1
ATOM 753 O O . THR A 1 99 ? 20.533 24.515 -18.913 1.00 51.59 99 THR A O 1
ATOM 756 N N . ARG A 1 100 ? 21.177 25.237 -20.937 1.00 54.12 100 ARG A N 1
ATOM 757 C C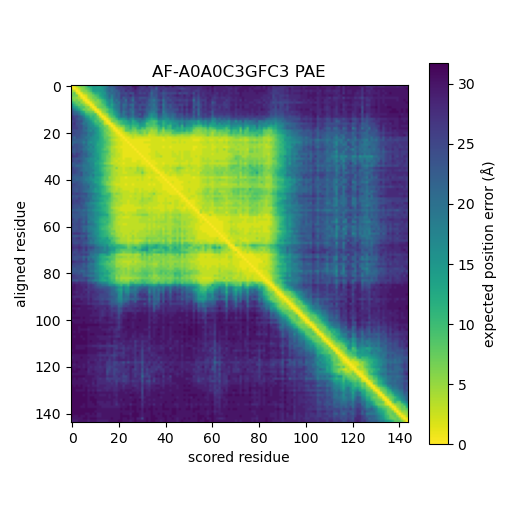A . ARG A 1 100 ? 22.557 24.754 -20.826 1.00 54.12 100 ARG A CA 1
ATOM 758 C C . ARG A 1 100 ? 23.282 25.624 -19.801 1.00 54.12 100 ARG A C 1
ATOM 760 O O . ARG A 1 100 ? 23.587 26.775 -20.090 1.00 54.12 100 ARG A O 1
ATOM 767 N N . VAL A 1 101 ? 23.595 25.060 -18.640 1.00 53.81 101 VAL A N 1
ATOM 768 C CA . VAL A 1 101 ? 24.584 25.617 -17.707 1.00 53.81 101 VAL A CA 1
ATOM 769 C C . VAL A 1 101 ? 25.774 24.652 -17.676 1.00 53.81 101 VAL A C 1
ATOM 771 O O . VAL A 1 101 ? 25.559 23.442 -17.552 1.00 53.81 101 VAL A O 1
ATOM 774 N N . PRO A 1 102 ? 27.022 25.126 -17.849 1.00 46.94 102 PRO A N 1
ATOM 775 C CA . PRO A 1 102 ? 28.182 24.251 -17.941 1.00 46.94 102 PRO A CA 1
ATOM 776 C C . PRO A 1 102 ? 28.449 23.517 -16.624 1.00 46.94 102 PRO A C 1
ATOM 778 O O . PRO A 1 102 ? 28.419 24.083 -15.533 1.00 46.94 102 PRO A O 1
ATOM 781 N N . ALA A 1 103 ? 28.756 22.230 -16.761 1.00 53.66 103 ALA A N 1
ATOM 782 C CA . ALA A 1 103 ? 29.175 21.352 -15.687 1.00 53.66 103 ALA A CA 1
ATOM 783 C C . ALA A 1 103 ? 30.529 21.790 -15.109 1.00 53.66 103 ALA A C 1
ATOM 785 O O . ALA A 1 103 ? 31.565 21.661 -15.760 1.00 53.66 103 ALA A O 1
ATOM 786 N N . ARG A 1 104 ? 30.545 22.220 -13.846 1.00 55.00 104 ARG A N 1
ATOM 787 C CA . ARG A 1 104 ? 31.700 22.069 -12.951 1.00 55.00 104 ARG A CA 1
ATOM 788 C C . ARG A 1 104 ? 31.232 22.212 -11.497 1.00 55.00 104 ARG A C 1
ATOM 790 O O . ARG A 1 104 ? 30.310 22.960 -11.221 1.00 55.00 104 ARG A O 1
ATOM 797 N N . THR A 1 105 ? 31.863 21.422 -10.621 1.00 52.50 105 THR A N 1
ATOM 798 C CA . THR A 1 105 ? 31.842 21.472 -9.138 1.00 52.50 105 THR A CA 1
ATOM 799 C C . THR A 1 105 ? 30.588 21.031 -8.354 1.00 52.50 105 THR A C 1
ATOM 801 O O . THR A 1 105 ? 30.077 21.777 -7.531 1.00 52.50 105 THR A O 1
ATOM 804 N N . GLN A 1 106 ? 30.184 19.748 -8.424 1.00 53.44 106 GLN A N 1
ATOM 805 C CA . GLN A 1 106 ? 29.374 19.125 -7.341 1.00 53.44 106 GLN A CA 1
ATOM 806 C C . GLN A 1 106 ? 29.813 17.711 -6.900 1.00 53.44 106 GLN A C 1
ATOM 808 O O . GLN A 1 106 ? 29.083 17.007 -6.207 1.00 53.44 106 GLN A O 1
ATOM 813 N N . ARG A 1 107 ? 31.045 17.287 -7.210 1.00 49.78 107 ARG A N 1
ATOM 814 C CA . ARG A 1 107 ? 31.567 15.958 -6.821 1.00 49.78 107 ARG A CA 1
ATOM 815 C C . ARG A 1 107 ? 32.246 15.894 -5.443 1.00 49.78 107 ARG A C 1
ATOM 817 O O . ARG A 1 107 ? 32.996 14.959 -5.191 1.00 49.78 107 ARG A O 1
ATOM 824 N N . LEU A 1 108 ? 32.001 16.861 -4.554 1.00 53.31 108 LEU A N 1
ATOM 825 C CA . LEU A 1 108 ? 32.676 16.932 -3.245 1.00 53.31 108 LEU A CA 1
ATOM 826 C C . LEU A 1 108 ? 31.753 16.768 -2.024 1.00 53.31 108 LEU A C 1
ATOM 828 O O . LEU A 1 108 ? 32.245 16.447 -0.954 1.00 53.31 108 LEU A O 1
ATOM 832 N N . LYS A 1 109 ? 30.422 16.880 -2.152 1.00 49.62 109 LYS A N 1
ATOM 833 C CA . LYS A 1 109 ? 29.514 16.875 -0.978 1.00 49.62 109 LYS A CA 1
ATOM 834 C C . LYS A 1 109 ? 28.920 15.515 -0.584 1.00 49.62 109 LYS A C 1
ATOM 836 O O . LYS A 1 109 ? 28.310 15.404 0.474 1.00 49.62 109 LYS A O 1
ATOM 841 N N . ALA A 1 110 ? 29.107 14.464 -1.384 1.00 48.84 110 ALA A N 1
ATOM 842 C CA . ALA A 1 110 ? 28.637 13.117 -1.031 1.00 48.84 110 ALA A CA 1
ATOM 843 C C . ALA A 1 110 ? 29.575 12.383 -0.051 1.00 48.84 110 ALA A C 1
ATOM 845 O O . ALA A 1 110 ? 29.150 11.441 0.614 1.00 48.84 110 ALA A O 1
ATOM 846 N N . ASN A 1 111 ? 30.836 12.819 0.059 1.00 49.94 111 ASN A N 1
ATOM 847 C CA . ASN A 1 111 ? 31.845 12.134 0.867 1.00 49.94 111 ASN A CA 1
ATOM 848 C C . ASN A 1 111 ? 31.791 12.519 2.354 1.00 49.94 111 ASN A C 1
ATOM 850 O O . ASN A 1 111 ? 32.051 11.673 3.207 1.00 49.94 111 ASN A O 1
ATOM 854 N N . ASP A 1 112 ? 31.389 13.748 2.690 1.00 52.91 112 ASP A N 1
ATOM 855 C CA . ASP A 1 112 ? 31.351 14.193 4.090 1.00 52.91 112 ASP A CA 1
ATOM 856 C C . ASP A 1 112 ? 30.193 13.589 4.884 1.00 52.91 112 ASP A C 1
ATOM 858 O O . ASP A 1 112 ? 30.363 13.212 6.044 1.00 52.91 112 ASP A O 1
ATOM 862 N N . ARG A 1 113 ? 29.035 13.356 4.250 1.00 52.38 113 ARG A N 1
ATOM 863 C CA . ARG A 1 113 ? 27.905 12.697 4.928 1.00 52.38 113 ARG A CA 1
ATOM 864 C C . ARG A 1 113 ? 28.232 11.260 5.351 1.00 52.38 113 ARG A C 1
ATOM 866 O O . ARG A 1 113 ? 27.688 10.770 6.335 1.00 52.38 113 ARG A O 1
ATOM 873 N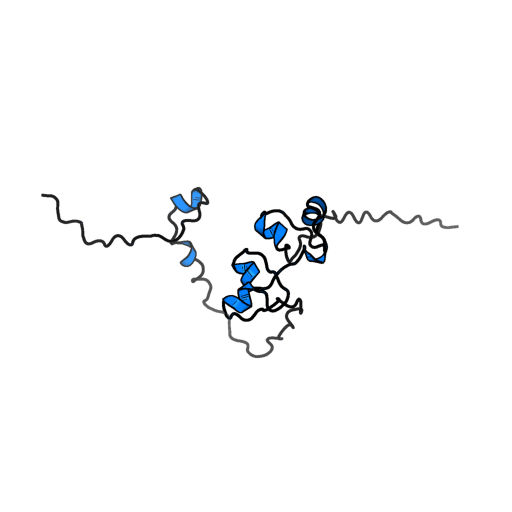 N . ALA A 1 114 ? 29.132 10.594 4.627 1.00 54.50 114 ALA A N 1
ATOM 874 C CA . ALA A 1 114 ? 29.563 9.226 4.901 1.00 54.50 114 ALA A CA 1
ATOM 875 C C . ALA A 1 114 ? 30.729 9.129 5.910 1.00 54.50 114 ALA A C 1
ATOM 877 O O . ALA A 1 114 ? 31.083 8.021 6.326 1.00 54.50 114 ALA A O 1
ATOM 878 N N . ARG A 1 115 ? 31.350 10.250 6.307 1.00 55.97 115 ARG A N 1
ATOM 879 C CA . ARG A 1 115 ? 32.537 10.273 7.188 1.00 55.97 115 ARG A CA 1
ATOM 880 C C . ARG A 1 115 ? 32.229 10.350 8.684 1.00 55.97 115 ARG A C 1
ATOM 882 O O . ARG A 1 115 ? 33.111 10.066 9.481 1.00 55.97 115 ARG A O 1
ATOM 889 N N . LEU A 1 116 ? 30.988 10.651 9.068 1.00 59.66 116 LEU A N 1
ATOM 890 C CA . LEU A 1 116 ? 30.580 10.771 10.477 1.00 59.66 116 LEU A CA 1
ATOM 891 C C . LEU A 1 116 ? 30.448 9.433 11.230 1.00 59.66 116 LEU A C 1
ATOM 893 O O . LEU A 1 116 ? 30.283 9.436 12.445 1.00 59.66 116 LEU A O 1
ATOM 897 N N . ALA A 1 117 ? 30.523 8.288 10.545 1.00 61.62 117 ALA A N 1
ATOM 898 C CA . ALA A 1 117 ? 30.557 6.980 11.197 1.00 61.62 117 ALA A CA 1
ATOM 899 C C . ALA A 1 117 ? 32.009 6.509 11.371 1.00 61.62 117 ALA A C 1
ATOM 901 O O . ALA A 1 117 ? 32.755 6.434 10.390 1.00 61.62 117 ALA A O 1
ATOM 902 N N . CYS A 1 118 ? 32.403 6.156 12.599 1.00 69.19 118 CYS A N 1
ATOM 903 C CA . CYS A 1 118 ? 33.743 5.642 12.881 1.00 69.19 118 CYS A CA 1
ATOM 904 C C . CYS A 1 118 ? 34.013 4.309 12.151 1.00 69.19 118 CYS A C 1
ATOM 906 O O . CYS A 1 118 ? 33.099 3.579 11.755 1.00 69.19 118 CYS A O 1
ATOM 908 N N . GLN A 1 119 ? 35.294 3.971 11.976 1.00 63.59 119 GLN A N 1
ATOM 909 C CA . GLN A 1 119 ? 35.741 2.790 11.222 1.00 63.59 119 GLN A CA 1
ATOM 910 C C . GLN A 1 119 ? 35.269 1.459 11.844 1.00 63.59 119 GLN A C 1
ATOM 912 O O . GLN A 1 119 ? 35.126 0.466 11.131 1.00 63.59 119 GLN A O 1
ATOM 917 N N . ALA A 1 120 ? 34.980 1.446 13.152 1.00 56.56 120 ALA A N 1
ATOM 918 C CA . ALA A 1 120 ? 34.360 0.316 13.845 1.00 56.56 120 ALA A CA 1
ATOM 919 C C . ALA A 1 120 ? 32.882 0.141 13.439 1.00 56.56 120 ALA A C 1
ATOM 921 O O . ALA A 1 120 ? 32.491 -0.937 13.006 1.00 56.56 120 ALA A O 1
ATOM 922 N N . CYS A 1 121 ? 32.082 1.216 13.420 1.00 62.31 121 CYS A N 1
ATOM 923 C CA . CYS A 1 121 ? 30.676 1.157 12.993 1.00 62.31 121 CYS A CA 1
ATOM 924 C C . CYS A 1 121 ? 30.495 0.717 11.532 1.00 62.31 121 CYS A C 1
ATOM 926 O O . CYS A 1 121 ? 29.461 0.148 11.184 1.00 62.31 121 CYS A O 1
ATOM 928 N N . ARG A 1 122 ? 31.493 0.962 10.673 1.00 65.19 122 ARG A N 1
ATOM 929 C CA . ARG A 1 122 ? 31.484 0.471 9.287 1.00 65.19 122 ARG A CA 1
ATOM 930 C C . ARG A 1 122 ? 31.649 -1.046 9.186 1.00 65.19 122 ARG A C 1
ATOM 932 O O . ARG A 1 122 ? 31.070 -1.632 8.278 1.00 65.19 122 ARG A O 1
ATOM 939 N N . ARG A 1 123 ? 32.425 -1.670 10.080 1.00 60.12 123 ARG A N 1
ATOM 940 C CA . ARG A 1 123 ? 32.671 -3.121 10.051 1.00 60.12 123 ARG A CA 1
ATOM 941 C C . ARG A 1 123 ? 31.462 -3.923 10.525 1.00 60.12 123 ARG A C 1
ATOM 943 O O . ARG A 1 123 ? 31.137 -4.928 9.909 1.00 60.12 123 ARG A O 1
ATOM 950 N N . ASP A 1 124 ? 30.757 -3.440 11.544 1.00 57.38 124 ASP A N 1
ATOM 951 C CA . ASP A 1 124 ? 29.698 -4.218 12.203 1.00 57.38 124 ASP A CA 1
ATOM 952 C C . ASP A 1 124 ? 28.287 -4.065 11.605 1.00 57.38 124 ASP A C 1
ATOM 954 O O . ASP A 1 124 ? 27.336 -4.639 12.129 1.00 57.38 124 ASP A O 1
ATOM 958 N N . ASN A 1 125 ? 28.100 -3.280 10.533 1.00 56.97 125 ASN A N 1
ATOM 959 C CA . ASN A 1 125 ? 26.791 -3.028 9.889 1.00 56.97 125 ASN A CA 1
ATOM 960 C C . ASN A 1 125 ? 25.652 -2.652 10.872 1.00 56.97 125 ASN A C 1
ATOM 962 O O . ASN A 1 125 ? 24.459 -2.777 10.576 1.00 56.97 125 ASN A O 1
ATOM 966 N N . LYS A 1 126 ? 26.007 -2.173 12.069 1.00 59.78 126 LYS A N 1
ATOM 967 C CA . LYS A 1 126 ? 25.072 -1.803 13.124 1.00 59.78 126 LYS A CA 1
ATOM 968 C C . LYS A 1 126 ? 24.688 -0.349 12.895 1.00 59.78 126 LYS A C 1
ATOM 970 O O . LYS A 1 126 ? 25.504 0.552 13.071 1.00 59.78 126 LYS A O 1
ATOM 975 N N . LYS A 1 127 ? 23.442 -0.106 12.481 1.00 52.78 127 LYS A N 1
ATOM 976 C CA . LYS A 1 127 ? 22.883 1.251 12.413 1.00 52.78 127 LYS A CA 1
ATOM 977 C C . LYS A 1 127 ? 22.919 1.854 13.815 1.00 52.78 127 LYS A C 1
ATOM 979 O O . LYS A 1 127 ? 22.117 1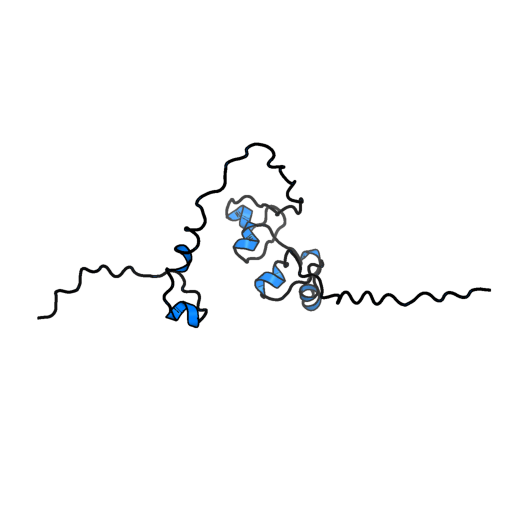.475 14.666 1.00 52.78 127 LYS A O 1
ATOM 984 N N . THR A 1 128 ? 23.844 2.772 14.065 1.00 55.06 128 THR A N 1
ATOM 985 C CA . THR A 1 128 ? 23.826 3.588 15.274 1.00 55.06 128 THR A CA 1
ATOM 986 C C . THR A 1 128 ? 22.646 4.545 15.156 1.00 55.06 128 THR A C 1
ATOM 988 O O . THR A 1 128 ? 22.608 5.422 14.296 1.00 55.06 128 THR A O 1
ATOM 991 N N . ASN A 1 129 ? 21.619 4.324 15.977 1.00 49.22 129 ASN A N 1
ATOM 992 C CA . ASN A 1 129 ? 20.562 5.309 16.144 1.00 49.22 129 ASN A CA 1
ATOM 993 C C . ASN A 1 129 ? 21.213 6.524 16.820 1.00 49.22 129 ASN A C 1
ATOM 995 O O . ASN A 1 129 ? 21.923 6.354 17.810 1.00 49.22 129 ASN A O 1
ATOM 999 N N . GLY A 1 130 ? 21.068 7.703 16.218 1.00 54.50 130 GLY A N 1
ATOM 1000 C CA . GLY A 1 130 ? 21.856 8.900 16.509 1.00 54.50 130 GLY A CA 1
ATOM 1001 C C . GLY A 1 130 ? 21.794 9.368 17.962 1.00 54.50 130 GLY A C 1
ATOM 1002 O O . GLY A 1 130 ? 21.015 10.248 18.307 1.00 54.50 130 GLY A O 1
ATOM 1003 N N . HIS A 1 131 ? 22.679 8.828 18.792 1.00 46.41 131 HIS A N 1
ATOM 1004 C CA . HIS A 1 131 ? 23.028 9.389 20.088 1.00 46.41 131 HIS A CA 1
ATOM 1005 C C . HIS A 1 131 ? 24.548 9.490 20.182 1.0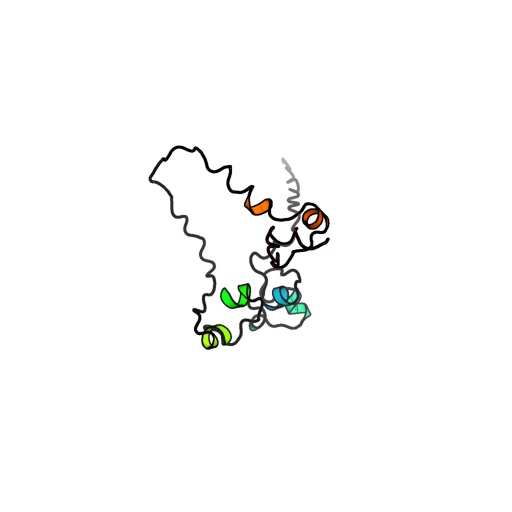0 46.41 131 HIS A C 1
ATOM 1007 O O . HIS A 1 131 ? 25.212 8.804 20.953 1.00 46.41 131 HIS A O 1
ATOM 1013 N N . VAL A 1 132 ? 25.117 10.342 19.330 1.00 49.00 132 VAL A N 1
ATOM 1014 C CA . VAL A 1 132 ? 26.460 10.862 19.572 1.00 49.00 132 VAL A CA 1
ATOM 1015 C C . VAL A 1 132 ? 26.261 12.003 20.561 1.00 49.00 132 VAL A C 1
ATOM 1017 O O . VAL A 1 132 ? 25.926 13.116 20.165 1.00 49.00 132 VAL A O 1
ATOM 1020 N N . ARG A 1 133 ? 26.380 11.716 21.864 1.00 43.09 133 ARG A N 1
ATOM 1021 C CA . ARG A 1 133 ? 26.615 12.782 22.843 1.00 43.09 133 ARG A CA 1
ATOM 1022 C C . ARG A 1 133 ? 27.937 13.421 22.428 1.00 43.09 133 ARG A C 1
ATOM 1024 O O . ARG A 1 133 ? 28.965 12.748 22.430 1.00 43.09 133 ARG A O 1
ATOM 1031 N N . ALA A 1 134 ? 27.883 14.670 21.979 1.00 42.41 134 ALA A N 1
ATOM 1032 C CA . ALA A 1 134 ? 29.073 15.478 21.794 1.00 42.41 134 ALA A CA 1
ATOM 1033 C C . ALA A 1 134 ? 29.776 15.546 23.154 1.00 42.41 134 ALA A C 1
ATOM 1035 O O . ALA A 1 134 ? 29.213 16.064 24.114 1.00 42.41 134 ALA A O 1
ATOM 1036 N N . VAL A 1 135 ? 30.955 14.938 23.258 1.00 45.16 135 VAL A N 1
ATOM 1037 C CA . VAL A 1 135 ? 31.814 15.115 24.426 1.00 45.16 135 VAL A CA 1
ATOM 1038 C C . VAL A 1 135 ? 32.582 16.404 24.161 1.00 45.16 135 VAL A C 1
ATOM 1040 O O . VAL A 1 135 ? 33.429 16.446 23.268 1.00 45.16 135 VAL A O 1
ATOM 1043 N N . SER A 1 136 ? 32.196 17.475 24.853 1.00 40.44 136 SER A N 1
ATOM 1044 C CA . SER A 1 136 ? 32.894 18.760 24.819 1.00 40.44 136 SER A CA 1
ATOM 1045 C C . SER A 1 136 ? 34.351 18.575 25.271 1.00 40.44 136 SER A C 1
ATOM 1047 O O . SER A 1 136 ? 34.598 17.828 26.216 1.00 40.44 136 SER A O 1
ATOM 1049 N N . PRO A 1 137 ? 35.331 19.235 24.635 1.00 47.38 137 PRO A N 1
ATOM 1050 C CA . PRO A 1 137 ? 36.748 19.044 24.946 1.00 47.38 137 PRO A CA 1
ATOM 1051 C C . PRO A 1 137 ? 37.249 19.739 26.233 1.00 47.38 137 PRO A C 1
ATOM 1053 O O . PRO A 1 137 ? 38.460 19.824 26.414 1.00 47.38 137 PRO A O 1
ATOM 1056 N N . GLU A 1 138 ? 36.383 20.214 27.136 1.00 49.03 138 GLU A N 1
ATOM 1057 C CA . GLU A 1 138 ? 36.802 21.052 28.281 1.00 49.03 138 GLU A CA 1
ATOM 1058 C C . GLU A 1 138 ? 37.042 20.312 29.615 1.00 49.03 138 GLU A C 1
ATOM 1060 O O . GLU A 1 138 ? 37.577 20.906 30.544 1.00 49.03 138 GLU A O 1
ATOM 1065 N N . GLU A 1 139 ? 36.779 19.007 29.732 1.00 52.50 139 GLU A N 1
ATOM 1066 C CA . GLU A 1 139 ? 37.055 18.247 30.972 1.00 52.50 139 GLU A CA 1
ATOM 1067 C C . GLU A 1 139 ? 38.406 17.506 30.939 1.00 52.50 139 GLU A C 1
ATOM 1069 O O . GLU A 1 139 ? 38.487 16.296 31.145 1.00 52.50 139 GLU A O 1
ATOM 1074 N N . LYS A 1 140 ? 39.500 18.225 30.657 1.00 51.34 140 LYS A N 1
ATOM 1075 C CA . LYS A 1 140 ? 40.876 17.693 30.776 1.00 51.34 140 LYS A CA 1
ATOM 1076 C C . LYS A 1 140 ? 41.723 18.369 31.853 1.00 51.34 140 LYS A C 1
ATOM 1078 O O . LYS A 1 140 ? 42.944 18.268 31.804 1.00 51.34 140 LYS A O 1
ATOM 1083 N N . ASN A 1 141 ? 41.114 19.030 32.834 1.00 52.97 141 ASN A N 1
ATOM 1084 C CA . ASN A 1 141 ? 41.887 19.588 33.942 1.00 52.97 141 ASN A CA 1
ATOM 1085 C C . ASN A 1 141 ? 41.156 19.470 3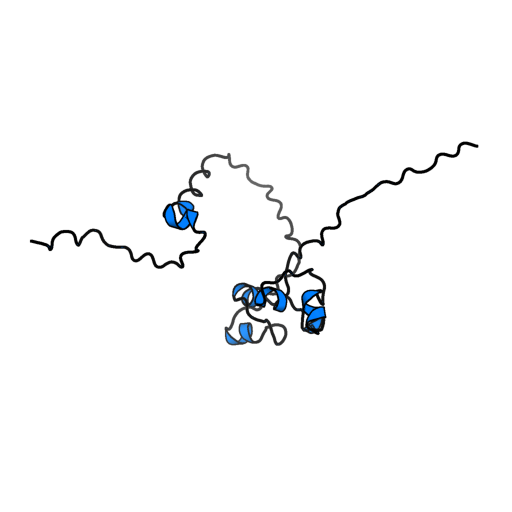5.282 1.00 52.97 141 ASN A C 1
ATOM 1087 O O . ASN A 1 141 ? 40.722 20.455 35.867 1.00 52.97 141 ASN A O 1
ATOM 1091 N N . ALA A 1 142 ? 40.993 18.231 35.741 1.00 50.62 142 ALA A N 1
ATOM 1092 C CA . ALA A 1 142 ? 40.634 17.920 37.120 1.00 50.62 142 ALA A CA 1
ATOM 1093 C C . ALA A 1 142 ? 41.083 16.493 37.463 1.00 50.62 142 ALA A C 1
ATOM 1095 O O . ALA A 1 142 ? 40.270 15.618 37.736 1.00 50.62 142 ALA A O 1
ATOM 1096 N N . PHE A 1 143 ? 42.389 16.248 37.406 1.00 48.75 143 PHE A N 1
ATOM 1097 C CA . PHE A 1 143 ? 43.022 15.259 38.272 1.00 48.75 143 PHE A CA 1
ATOM 1098 C C . PHE A 1 143 ? 44.412 15.797 38.609 1.00 48.75 143 PHE A C 1
ATOM 1100 O O . PHE A 1 143 ? 45.259 15.935 37.726 1.00 48.75 143 PHE A O 1
ATOM 1107 N N . MET A 1 144 ? 44.546 16.221 39.869 1.00 47.94 144 MET A N 1
ATOM 1108 C CA . MET A 1 144 ? 45.826 16.404 40.554 1.00 47.94 144 MET A CA 1
ATOM 1109 C C . MET A 1 144 ? 46.628 15.105 40.537 1.00 47.94 144 MET A C 1
ATOM 1111 O O . MET A 1 144 ? 45.989 14.026 40.562 1.00 47.94 144 MET A O 1
#

pLDDT: mean 70.13, std 17.88, range [40.44, 94.38]

InterPro domains:
  IPR001138 Zn(2)Cys(6) fungal-type DNA-binding domain [PF00172] (22-48)
  IPR001138 Zn(2)Cys(6) fungal-type DNA-binding domain [PF00172] (56-84)
  IPR001138 Zn(2)Cys(6) fungal-type DNA-binding domain [PS50048] (23-53)
  IPR001138 Zn(2)Cys(6) fungal-type DNA-binding domain [PS50048] (56-85)
  IPR001138 Zn(2)Cys(6) fungal-type DNA-binding domain [SM00066] (18-55)
  IPR001138 Zn(2)Cys(6) fungal-type DNA-binding domain [SM00066] (56-94)
  IPR001138 Zn(2)Cys(6) fungal-type DNA-binding domain [cd00067] (19-49)
  IPR036864 Zn(2)-C6 fungal-type DNA-binding domain superfamily [G3DSA:4.10.240.10] (22-53)
  IPR036864 Zn(2)-C6 fungal-type DNA-binding domain superfamily [G3DSA:4.10.240.10] (57-114)
  IPR036864 Zn(2)-C6 fungal-type DNA-binding domain superfamily [SSF57701] (16-49)
  IPR036864 Zn(2)-C6 fungal-type DNA-binding domain superfamily [SSF57701] (54-87)

Radius of gyration: 26.13 Å; Cα contacts (8 Å, |Δi|>4): 117; chains: 1; bounding box: 57×56×92 Å

Foldseek 3Di:
DDDDDDDPPPPPPVCPQPQAPAAFLVCLLVVHGFSNDQQTPVCVVVVHHSVQRHRFFPVCVVVSHDFDDPPVGPVCVVVVHHRHRPPPDDPPPPPPPDDDDDDDDDPPPVVVVVPPDDPVCVVPVDPDPDDPPPPDPPPPPPDD

Solvent-accessible surface area (backbone atoms only — not comparable to full-atom values): 9797 Å² total; per-residue (Å²): 141,84,86,80,79,83,77,83,78,79,80,74,68,76,81,67,77,65,76,33,94,57,50,29,34,63,31,57,64,71,71,47,82,38,60,53,52,72,43,18,69,68,36,49,77,70,71,40,48,49,86,68,41,40,54,51,30,52,68,29,51,75,69,62,46,78,57,50,79,65,87,60,20,57,66,28,59,74,70,72,46,84,58,46,63,82,68,87,62,73,80,74,77,76,77,85,84,82,77,96,71,86,92,79,90,79,91,68,70,76,60,62,78,66,60,79,59,54,78,65,52,67,72,67,76,56,82,75,75,91,73,78,75,81,78,71,92,78,87,81,80,87,77,132

Sequence (144 aa):
MDSSAPFPTSDNSAVWPRRAVKACASCRRDKIRCDGDRPCSGCTKKGFTAEQCIDGCEHCRRARVRCEDGKPCLRCREMKLECVEESAGPPMRQDPSTTRVPARTQRLKANDRARLACQACRRDNKKTNGHVRAVSPEEKNAFM

Nearest PDB structures (foldseek):
  1ajy-assembly1_A  TM=6.506E-01  e=1.701E-01  Saccharomyces cerevisiae

Mean predicted aligned error: 19.02 Å

Secondary structure (DSSP, 8-state):
----PPP--------PPPPPSS--HHHHHHT------SS-HHHHHTT--TTTS----HHHHHHT----SSSS-HHHHHTT-----------------S------S-TTSHHHHTTSS-HHHHHS-----S------TT------

Organism: Piloderma croceum (strain F 1598) (NCBI:txid765440)